Protein AF-A0A8T5H415-F1 (afdb_monomer_lite)

pLDDT: mean 77.69, std 16.33, range [45.34, 98.44]

Secondary structure (DSSP, 8-state):
----PPP--------PPPP--------PPP----------PPPP-------S-HHHHHHHHHHHHHHHHHHHHHHHHHHHHHHHHHHHHHHHHHHHHHHHHIIIIIIHHHS---SPPP--HHHHHHHHHHHHHTT------------PPP---PPP--SHHHHHHHHHHHHHHHHHHT-

Foldseek 3Di:
DDDDDDDDDDDDDDDDDDDDDDDPDPDDDDDDDPDDDDDDDDDDPPPPDDDPCPPVVVVVVVVVVVVVVVVVVVVVVVVVVVVVVVVVVVVVVVVVVVVVCCCVPPVVVPDDPDPDDDCDPVNVVVVVVVVVVVPPPDDDDDDDDDDDDDDDDDDDPPDPVVVVVVVVVVVVVVVVVVD

Radius of gyration: 38.89 Å; chains: 1; bounding box: 103×66×81 Å

Sequence (179 aa):
MTARKKTTHRKRTTKKSPARKKTTRKRAQPKRSPAKKVPVKAKEPGYMVQLSEPKALRKDVLETLRESIIFMQGYENFRKIQEEKVLLFATLKTQVKELDLLITRQLKKYFPQGKLRAVTRSEQFKQEKQQQEEHVEIAPPTRVPVTPIMPVVEPEPVNELNELESQLQDIESQLQNIR

Structure (mmCIF, N/CA/C/O backbone):
data_AF-A0A8T5H415-F1
#
_entry.id   AF-A0A8T5H415-F1
#
loop_
_atom_site.group_PDB
_atom_site.id
_atom_site.type_symbol
_atom_site.label_atom_id
_atom_site.label_alt_id
_atom_site.label_comp_id
_atom_site.label_asym_id
_atom_site.label_entity_id
_atom_site.label_seq_id
_atom_site.pdbx_PDB_ins_code
_atom_site.Cartn_x
_atom_site.Cartn_y
_atom_site.Cartn_z
_atom_site.occupancy
_atom_site.B_iso_or_equiv
_atom_site.auth_seq_id
_atom_site.auth_comp_id
_atom_site.auth_asym_id
_atom_site.auth_atom_id
_atom_site.pdbx_PDB_model_num
ATOM 1 N N . MET A 1 1 ? 17.070 30.300 31.533 1.00 45.34 1 MET A N 1
ATOM 2 C CA . MET A 1 1 ? 18.344 29.744 31.024 1.00 45.34 1 MET A CA 1
ATOM 3 C C . MET A 1 1 ? 18.152 29.282 29.586 1.00 45.34 1 MET A C 1
ATOM 5 O O . MET 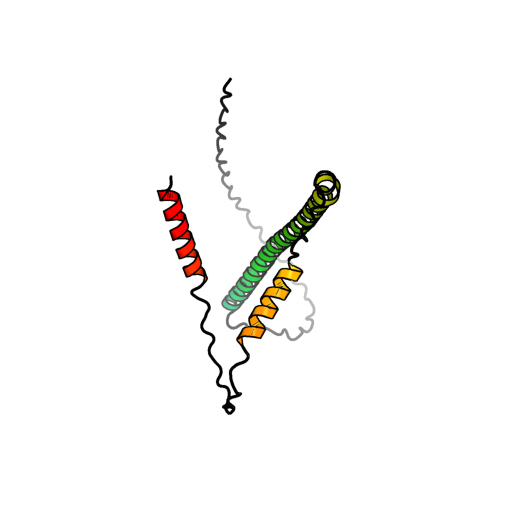A 1 1 ? 17.557 28.241 29.356 1.00 45.34 1 MET A O 1
ATOM 9 N N . THR A 1 2 ? 18.563 30.093 28.613 1.00 48.59 2 THR A N 1
ATOM 10 C CA . THR A 1 2 ? 18.327 29.859 27.178 1.00 48.59 2 THR A CA 1
ATOM 11 C C . THR A 1 2 ? 19.571 29.269 26.514 1.00 48.59 2 THR A C 1
ATOM 13 O O . THR A 1 2 ? 20.604 29.933 26.414 1.00 48.59 2 THR A O 1
ATOM 16 N N . ALA A 1 3 ? 19.481 28.020 26.057 1.00 53.47 3 ALA A N 1
ATOM 17 C CA . ALA A 1 3 ? 20.572 27.318 25.388 1.00 53.47 3 ALA A CA 1
ATOM 18 C C . ALA A 1 3 ? 20.649 27.693 23.894 1.00 53.47 3 ALA A C 1
ATOM 20 O O . ALA A 1 3 ? 19.783 27.339 23.095 1.00 53.47 3 ALA A O 1
ATOM 21 N N . ARG A 1 4 ? 21.721 28.399 23.510 1.00 53.25 4 ARG A N 1
ATOM 22 C CA . ARG A 1 4 ? 22.105 28.685 22.116 1.00 53.25 4 ARG A CA 1
ATOM 23 C C . ARG A 1 4 ? 22.596 27.402 21.427 1.00 53.25 4 ARG A C 1
ATOM 25 O O . ARG A 1 4 ? 23.665 26.893 21.764 1.00 53.25 4 ARG A O 1
ATOM 32 N N . LYS A 1 5 ? 21.862 26.907 20.424 1.00 62.94 5 LYS A N 1
ATOM 33 C CA . LYS A 1 5 ? 22.326 25.843 19.514 1.00 62.94 5 LYS A CA 1
ATOM 34 C C . LYS A 1 5 ? 23.307 26.425 18.489 1.00 62.94 5 LYS A C 1
ATOM 36 O O . LYS A 1 5 ? 22.955 27.312 17.720 1.00 62.94 5 LYS A O 1
ATOM 41 N N . LYS A 1 6 ? 24.547 25.925 18.496 1.00 58.72 6 LYS A N 1
ATOM 42 C CA . LYS A 1 6 ? 25.605 26.257 17.530 1.00 58.72 6 LYS A CA 1
ATOM 43 C C . LYS A 1 6 ? 25.381 25.485 16.225 1.00 58.72 6 LYS A C 1
ATOM 45 O O . LYS A 1 6 ? 25.356 24.258 16.230 1.00 58.72 6 LYS A O 1
ATOM 50 N N . THR A 1 7 ? 25.256 26.204 15.117 1.00 56.22 7 THR A N 1
ATOM 51 C CA . THR A 1 7 ? 25.235 25.677 13.747 1.00 56.22 7 THR A CA 1
ATOM 52 C C . THR A 1 7 ? 26.658 25.390 13.267 1.00 56.22 7 THR A C 1
ATOM 54 O O . THR A 1 7 ? 27.497 26.288 13.214 1.00 56.22 7 THR A O 1
ATOM 57 N N . THR A 1 8 ? 26.949 24.141 12.905 1.00 64.75 8 THR A N 1
ATOM 58 C CA . THR A 1 8 ? 28.231 23.731 12.320 1.00 64.75 8 THR A CA 1
ATOM 59 C C . THR A 1 8 ? 28.145 23.746 10.791 1.00 64.75 8 THR A C 1
ATOM 61 O O . THR A 1 8 ? 27.456 22.941 10.168 1.00 64.75 8 THR A O 1
ATOM 64 N N . HIS A 1 9 ? 28.866 24.676 10.160 1.00 52.66 9 HIS A N 1
ATOM 65 C CA . HIS A 1 9 ? 29.035 24.722 8.708 1.00 52.66 9 HIS A CA 1
ATOM 66 C C . HIS A 1 9 ? 29.963 23.594 8.234 1.00 52.66 9 HIS A C 1
ATOM 68 O O . HIS A 1 9 ? 31.175 23.616 8.454 1.00 52.66 9 HIS A O 1
ATOM 74 N N . ARG A 1 10 ? 29.394 22.607 7.538 1.00 60.41 10 ARG A N 1
ATOM 75 C CA . ARG A 1 10 ? 30.125 21.510 6.893 1.00 60.41 10 ARG A CA 1
ATOM 76 C C . ARG A 1 10 ? 30.700 21.992 5.553 1.00 60.41 10 ARG A C 1
ATOM 78 O O . ARG A 1 10 ? 29.979 22.114 4.567 1.00 60.41 10 ARG A O 1
ATOM 85 N N . LYS A 1 11 ? 32.006 22.278 5.518 1.00 58.75 11 LYS A N 1
ATOM 86 C CA . LYS A 1 11 ? 32.751 22.632 4.295 1.00 58.75 11 LYS A CA 1
ATOM 87 C C . LYS A 1 11 ? 32.728 21.466 3.292 1.00 58.75 11 LYS A C 1
ATOM 89 O O . LYS A 1 11 ? 33.229 20.381 3.578 1.00 58.75 11 LYS A O 1
ATOM 94 N N . ARG A 1 12 ? 32.159 21.706 2.105 1.00 55.88 12 ARG A N 1
ATOM 95 C CA . ARG A 1 12 ? 32.235 20.831 0.922 1.00 55.88 12 ARG A CA 1
ATOM 96 C C . ARG A 1 12 ? 33.642 20.922 0.327 1.00 55.88 12 ARG A C 1
ATOM 98 O O . ARG A 1 12 ? 34.027 21.966 -0.187 1.00 55.88 12 ARG A O 1
ATOM 105 N N . THR A 1 13 ? 34.401 19.834 0.385 1.00 60.56 13 THR A N 1
ATOM 106 C CA . THR A 1 13 ? 35.676 19.701 -0.326 1.00 60.56 13 THR A CA 1
ATOM 107 C C . THR A 1 13 ? 35.416 19.155 -1.731 1.00 60.56 13 THR A C 1
ATOM 109 O O . THR A 1 13 ? 34.920 18.044 -1.913 1.00 60.56 13 THR A O 1
ATOM 112 N N . THR A 1 14 ? 35.727 19.954 -2.749 1.00 58.56 14 THR A N 1
ATOM 113 C CA . THR A 1 14 ? 35.703 19.546 -4.156 1.00 58.56 14 THR A CA 1
ATOM 114 C C . THR A 1 14 ? 36.971 18.745 -4.458 1.00 58.56 14 THR A C 1
ATOM 116 O O . THR A 1 14 ? 38.072 19.283 -4.572 1.00 58.56 14 THR A O 1
ATOM 119 N N . LYS A 1 15 ? 36.841 17.417 -4.548 1.00 61.69 15 LYS A N 1
ATOM 120 C CA . LYS A 1 15 ? 37.946 16.538 -4.950 1.00 61.69 15 LYS A CA 1
ATOM 121 C C . LYS A 1 15 ? 38.242 16.746 -6.440 1.00 61.69 15 LYS A C 1
ATOM 123 O O . LYS A 1 15 ? 37.501 16.268 -7.293 1.00 61.69 15 LYS A O 1
ATOM 128 N N . LYS A 1 16 ? 39.337 17.454 -6.743 1.00 63.56 16 LYS A N 1
ATOM 129 C CA . LYS A 1 16 ? 39.975 17.494 -8.069 1.00 63.56 16 LYS A CA 1
ATOM 130 C C . LYS A 1 16 ? 40.314 16.064 -8.507 1.00 63.56 16 LYS A C 1
ATOM 132 O O . LYS A 1 16 ? 41.121 15.392 -7.869 1.00 63.56 16 LYS A O 1
ATOM 137 N N . SER A 1 17 ? 39.701 15.605 -9.591 1.00 60.12 17 SER A N 1
ATOM 138 C CA . SER A 1 17 ? 40.028 14.340 -10.251 1.00 60.12 17 SER A CA 1
ATOM 139 C C . SER A 1 17 ? 41.419 14.412 -10.902 1.00 60.12 17 SER A C 1
ATOM 141 O O . SER A 1 17 ? 41.690 15.383 -11.614 1.00 60.12 17 SER A O 1
ATOM 143 N N . PRO A 1 18 ? 42.304 13.417 -10.707 1.00 64.00 18 PRO A N 1
ATOM 144 C CA . PRO A 1 18 ? 43.628 13.423 -11.318 1.00 64.00 18 PRO A CA 1
ATOM 145 C C . PRO A 1 18 ? 43.551 13.163 -12.830 1.00 64.00 18 PRO A C 1
ATOM 147 O O . PRO A 1 18 ? 42.786 12.323 -13.307 1.00 64.00 18 PRO A O 1
ATOM 150 N N . ALA A 1 19 ? 44.375 13.894 -13.582 1.00 65.12 19 ALA A N 1
ATOM 151 C CA . ALA A 1 19 ? 44.495 13.791 -15.030 1.00 65.12 19 ALA A CA 1
ATOM 152 C C . ALA A 1 19 ? 44.950 12.382 -15.459 1.00 65.12 19 ALA A C 1
ATOM 154 O O . ALA A 1 19 ? 45.997 11.885 -15.038 1.00 65.12 19 ALA A O 1
ATOM 155 N N . ARG A 1 20 ? 44.162 11.736 -16.328 1.00 68.00 20 ARG A N 1
ATOM 156 C CA . ARG A 1 20 ? 44.487 10.440 -16.941 1.00 68.00 20 ARG A CA 1
ATOM 157 C C . ARG A 1 20 ? 45.733 10.571 -17.826 1.00 68.00 20 ARG A C 1
ATOM 159 O O . ARG A 1 20 ? 45.679 11.185 -18.890 1.00 68.00 20 ARG A O 1
ATOM 166 N N . LYS A 1 21 ? 46.842 9.942 -17.421 1.00 69.00 21 LYS A N 1
ATOM 167 C CA . LYS A 1 21 ? 48.019 9.724 -18.277 1.00 69.00 21 LYS A CA 1
ATOM 168 C C . LYS A 1 21 ? 47.631 8.808 -19.446 1.00 69.00 21 LYS A C 1
ATOM 170 O O . LYS A 1 21 ? 47.203 7.676 -19.232 1.00 69.00 21 LYS A O 1
ATOM 175 N N . LYS A 1 22 ? 47.774 9.299 -20.681 1.00 64.12 22 LYS A N 1
ATOM 176 C CA . LYS A 1 22 ? 47.612 8.509 -21.910 1.00 64.12 22 LYS A CA 1
ATOM 177 C C . LYS A 1 22 ? 48.819 7.579 -22.053 1.00 64.12 22 LYS A C 1
ATOM 179 O O . LYS A 1 22 ? 49.915 8.040 -22.351 1.00 64.12 22 LYS A O 1
ATOM 184 N N . THR A 1 23 ? 48.630 6.284 -21.822 1.00 66.88 23 THR A N 1
ATOM 185 C CA . THR A 1 23 ? 49.645 5.260 -22.088 1.00 66.88 23 THR A CA 1
ATOM 186 C C . THR A 1 23 ? 49.439 4.704 -23.496 1.00 66.88 23 THR A C 1
ATOM 188 O O . THR A 1 23 ? 48.565 3.881 -23.760 1.00 66.88 23 THR A O 1
ATOM 191 N N . THR A 1 24 ? 50.242 5.175 -24.447 1.00 66.88 24 THR A N 1
ATOM 192 C CA . THR A 1 24 ? 50.320 4.623 -25.804 1.00 66.88 24 THR A CA 1
ATOM 193 C C . THR A 1 24 ? 51.096 3.307 -25.755 1.00 66.88 24 THR A C 1
ATOM 195 O O . THR A 1 24 ? 52.318 3.263 -25.877 1.00 66.88 24 THR A O 1
ATOM 198 N N . ARG A 1 25 ? 50.383 2.200 -25.529 1.00 68.38 25 ARG A N 1
ATOM 199 C CA . ARG A 1 25 ? 50.955 0.850 -25.580 1.00 68.38 25 ARG A CA 1
ATOM 200 C C . ARG A 1 25 ? 51.186 0.474 -27.048 1.00 68.38 25 ARG A C 1
ATOM 202 O O . ARG A 1 25 ? 50.228 0.251 -27.786 1.00 68.38 25 ARG A O 1
ATOM 209 N N . LYS A 1 26 ? 52.453 0.423 -27.481 1.00 64.69 26 LYS A N 1
ATOM 210 C CA . LYS A 1 26 ? 52.841 -0.086 -28.807 1.00 64.69 26 LYS A CA 1
ATOM 211 C C . LYS A 1 26 ? 52.308 -1.513 -28.973 1.00 64.69 26 LYS A C 1
ATOM 213 O O . LYS A 1 26 ? 52.640 -2.410 -28.200 1.00 64.69 26 LYS A O 1
ATOM 218 N N . ARG A 1 27 ? 51.440 -1.697 -29.967 1.00 61.06 27 ARG A N 1
ATOM 219 C CA . ARG A 1 27 ? 50.805 -2.969 -30.311 1.00 61.06 27 ARG A CA 1
ATOM 220 C C . ARG A 1 27 ? 51.836 -3.832 -31.042 1.00 61.06 27 ARG A C 1
ATOM 222 O O . ARG A 1 27 ? 52.212 -3.517 -32.166 1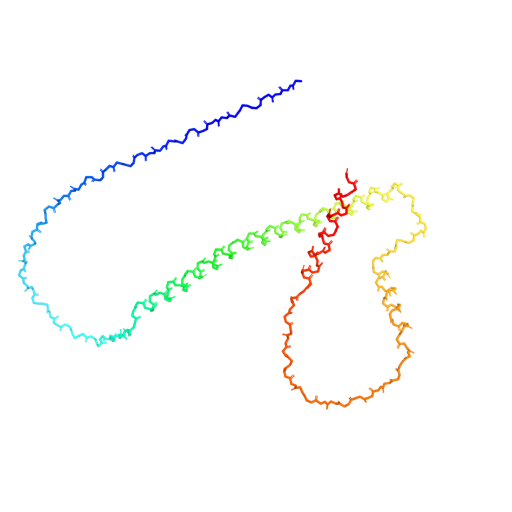.00 61.06 27 ARG A O 1
ATOM 229 N N . ALA A 1 28 ? 52.325 -4.881 -30.384 1.00 68.69 28 ALA A N 1
ATOM 230 C CA . ALA A 1 28 ? 53.165 -5.886 -31.025 1.00 68.69 28 ALA A CA 1
ATOM 231 C C . ALA A 1 28 ? 52.356 -6.603 -32.118 1.00 68.69 28 ALA A C 1
ATOM 233 O O . ALA A 1 28 ? 51.220 -7.021 -31.882 1.00 68.69 28 ALA A O 1
ATOM 234 N N . GLN A 1 29 ? 52.932 -6.704 -33.315 1.00 70.31 29 GLN A N 1
ATOM 235 C CA . GLN A 1 29 ? 52.351 -7.433 -34.440 1.00 70.31 29 GLN A CA 1
ATOM 236 C C . GLN A 1 29 ? 52.358 -8.939 -34.119 1.00 70.31 29 GLN A C 1
ATOM 238 O O . GLN A 1 29 ? 53.418 -9.475 -33.780 1.00 70.31 29 GLN A O 1
ATOM 243 N N . PRO A 1 30 ? 51.213 -9.640 -34.191 1.00 65.12 30 PRO A N 1
ATOM 244 C CA . PRO A 1 30 ? 51.171 -11.070 -33.925 1.00 65.12 30 PRO A CA 1
ATOM 245 C C . PRO A 1 30 ? 51.898 -11.836 -35.038 1.00 65.12 30 PRO A C 1
ATOM 247 O O . PRO A 1 30 ? 51.591 -11.686 -36.222 1.00 65.12 30 PRO A O 1
ATOM 250 N N . LYS A 1 31 ? 52.860 -12.682 -34.649 1.00 67.81 31 LYS A N 1
ATOM 251 C CA . LYS A 1 31 ? 53.506 -13.651 -35.543 1.00 67.81 31 LYS A CA 1
ATOM 252 C C . LYS A 1 31 ? 52.439 -14.628 -36.049 1.00 67.81 31 LYS A C 1
ATOM 254 O O . LYS A 1 31 ? 51.834 -15.346 -35.256 1.00 67.81 31 LYS A O 1
ATOM 259 N N . ARG A 1 32 ? 52.187 -14.623 -37.361 1.00 63.06 32 ARG A N 1
ATOM 260 C CA . ARG A 1 32 ? 51.261 -15.545 -38.032 1.00 63.06 32 ARG A CA 1
ATOM 261 C C . ARG A 1 32 ? 51.822 -16.966 -37.952 1.00 63.06 32 ARG A C 1
ATOM 263 O O . ARG A 1 32 ? 52.871 -17.242 -38.524 1.00 63.06 32 ARG A O 1
ATOM 270 N N . SER A 1 33 ? 51.138 -17.851 -37.235 1.00 72.69 33 SER A N 1
ATOM 271 C CA . SER A 1 33 ? 51.397 -19.289 -37.279 1.00 72.69 33 SER A CA 1
ATOM 272 C C . SER A 1 33 ? 50.868 -19.891 -38.594 1.00 72.69 33 SER A C 1
ATOM 274 O O . SER A 1 33 ? 49.898 -19.373 -39.157 1.00 72.69 33 SER A O 1
ATOM 276 N N . PRO A 1 34 ? 51.495 -20.965 -39.114 1.00 65.75 34 PRO A N 1
ATOM 277 C CA . PRO A 1 34 ? 51.059 -21.621 -40.343 1.00 65.75 34 PRO A CA 1
ATOM 278 C C . PRO A 1 34 ? 49.667 -22.237 -40.163 1.00 65.75 34 PRO A C 1
ATOM 280 O O . PRO A 1 34 ? 49.377 -22.891 -39.158 1.00 65.75 34 PRO A O 1
ATOM 283 N N . ALA A 1 35 ? 48.798 -21.999 -41.146 1.00 64.25 35 ALA A N 1
ATOM 284 C CA . ALA A 1 35 ? 47.400 -22.404 -41.126 1.00 64.25 35 ALA A CA 1
ATOM 285 C C . ALA A 1 35 ? 47.266 -23.934 -41.047 1.00 64.25 35 ALA A C 1
ATOM 287 O O . ALA A 1 35 ? 47.538 -24.658 -42.005 1.00 64.25 35 ALA A O 1
ATOM 288 N N . LYS A 1 36 ? 46.818 -24.428 -39.890 1.00 70.75 36 LYS A N 1
ATOM 289 C CA . LYS A 1 36 ? 46.409 -25.822 -39.703 1.00 70.75 36 LYS A CA 1
ATOM 290 C C . LYS A 1 36 ? 45.123 -26.038 -40.512 1.00 70.75 36 LYS A C 1
ATOM 292 O O . LYS A 1 36 ? 44.127 -25.365 -40.257 1.00 70.75 36 LYS A O 1
ATOM 297 N N . LYS A 1 37 ? 45.146 -26.938 -41.501 1.00 67.69 37 LYS A N 1
ATOM 298 C CA . LYS A 1 37 ? 43.962 -27.321 -42.288 1.00 67.69 37 LYS A CA 1
ATOM 299 C C . LYS A 1 37 ? 42.961 -28.022 -41.362 1.00 67.69 37 LYS A C 1
ATOM 301 O O . LYS A 1 37 ? 43.155 -29.178 -41.001 1.00 67.69 37 LYS A O 1
ATOM 306 N N . VAL A 1 38 ? 41.933 -27.295 -40.932 1.00 73.12 38 VAL A N 1
ATOM 307 C CA . VAL A 1 38 ? 40.821 -27.841 -40.145 1.00 73.12 38 VAL A CA 1
ATOM 308 C C . VAL A 1 38 ? 39.833 -28.511 -41.112 1.00 73.12 38 VAL A C 1
ATOM 310 O O . VAL A 1 38 ? 39.489 -27.893 -42.121 1.00 73.12 38 VAL A O 1
ATOM 313 N N . PRO A 1 39 ? 39.374 -29.748 -40.844 1.00 70.19 39 PRO A N 1
ATOM 314 C CA . PRO A 1 39 ? 38.363 -30.408 -41.663 1.00 70.19 39 PRO A CA 1
ATOM 315 C C . PRO A 1 39 ? 37.044 -29.627 -41.619 1.00 70.19 39 PRO A C 1
ATOM 317 O O . PRO A 1 39 ? 36.554 -29.252 -40.550 1.00 70.19 39 PRO A O 1
ATOM 320 N N . VAL A 1 40 ? 36.483 -29.369 -42.800 1.00 70.44 40 VAL A N 1
ATOM 321 C CA . VAL A 1 40 ? 35.232 -28.629 -42.990 1.00 70.44 40 VAL A CA 1
ATOM 322 C C . VAL A 1 40 ? 34.077 -29.495 -42.488 1.00 70.44 40 VAL A C 1
ATOM 324 O O . VAL A 1 40 ? 33.615 -30.392 -43.184 1.00 70.44 40 VAL A O 1
ATOM 327 N N . LYS A 1 41 ? 33.619 -29.248 -41.256 1.00 74.94 41 LYS A N 1
ATOM 328 C CA . LYS A 1 41 ? 32.340 -29.784 -40.778 1.00 74.94 41 LYS A CA 1
ATOM 329 C C . LYS A 1 41 ? 31.213 -29.113 -41.566 1.00 74.94 41 LYS A C 1
ATOM 331 O O . LYS A 1 41 ? 31.228 -27.888 -41.717 1.00 74.94 41 LYS A O 1
ATOM 336 N N . ALA A 1 42 ? 30.273 -29.910 -42.074 1.00 70.62 42 ALA A N 1
ATOM 337 C CA . ALA A 1 42 ? 29.076 -29.419 -42.746 1.00 70.62 42 ALA A CA 1
ATOM 338 C C . ALA A 1 42 ? 28.349 -28.442 -41.810 1.00 70.62 42 ALA A C 1
ATOM 340 O O . ALA A 1 42 ? 28.004 -28.796 -40.684 1.00 70.62 42 ALA A O 1
ATOM 341 N N . LYS A 1 43 ? 28.217 -27.184 -42.238 1.00 71.06 43 LYS A N 1
ATOM 342 C CA . LYS A 1 43 ? 27.525 -26.154 -41.466 1.00 71.06 43 LYS A CA 1
ATOM 343 C C . LYS A 1 43 ? 26.030 -26.403 -41.600 1.00 71.06 43 LYS A C 1
ATOM 345 O O . LYS A 1 43 ? 25.529 -26.471 -42.720 1.00 71.06 43 LYS A O 1
ATOM 350 N N . GLU A 1 44 ? 25.345 -26.525 -40.471 1.00 77.56 44 GLU A N 1
ATOM 351 C CA . GLU A 1 44 ? 23.886 -26.477 -40.427 1.00 77.56 44 GLU A CA 1
ATOM 352 C C . GLU A 1 44 ? 23.395 -25.194 -41.118 1.00 77.56 44 GLU A C 1
ATOM 354 O O . GLU A 1 44 ? 24.094 -24.171 -41.064 1.00 77.56 44 GLU A O 1
ATOM 359 N N . PRO A 1 45 ? 22.233 -25.226 -41.796 1.00 71.62 45 PRO A N 1
ATOM 360 C CA . PRO A 1 45 ? 21.666 -24.036 -42.410 1.00 71.62 45 PRO A CA 1
ATOM 361 C C . PRO A 1 45 ? 21.407 -22.999 -41.315 1.00 71.62 45 PRO A C 1
ATOM 363 O O . PRO A 1 45 ? 20.472 -23.105 -40.527 1.00 71.62 45 PRO A O 1
ATOM 366 N N . GLY A 1 46 ? 22.287 -22.002 -41.236 1.00 70.69 46 GLY A N 1
ATOM 367 C CA . GLY A 1 46 ? 22.125 -20.887 -40.323 1.00 70.69 46 GLY A CA 1
ATOM 368 C C . GLY A 1 46 ? 20.936 -20.061 -40.783 1.00 70.69 46 GLY A C 1
ATOM 369 O O . GLY A 1 46 ? 21.026 -19.369 -41.795 1.00 70.69 46 GLY A O 1
ATOM 370 N N . TYR A 1 47 ? 19.830 -20.129 -40.048 1.00 78.56 47 TYR A N 1
ATOM 371 C CA . TYR A 1 47 ? 18.698 -19.236 -40.252 1.00 78.56 47 TYR A CA 1
ATOM 372 C C . TYR A 1 47 ? 19.148 -17.806 -39.924 1.00 78.56 47 TYR A C 1
ATOM 374 O O . TYR A 1 47 ? 19.210 -17.400 -38.764 1.00 78.56 47 TYR A O 1
ATOM 382 N N . MET A 1 48 ? 19.534 -17.043 -40.949 1.00 75.69 48 MET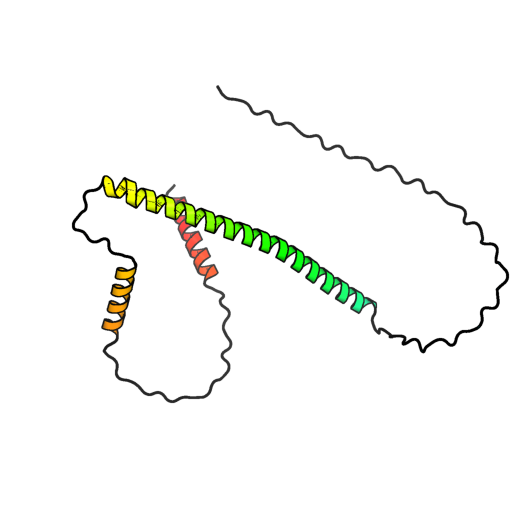 A N 1
ATOM 383 C CA . MET A 1 48 ? 19.824 -15.621 -40.802 1.00 75.69 48 MET A CA 1
ATOM 384 C C . MET A 1 48 ? 18.499 -14.869 -40.769 1.00 75.69 48 MET A C 1
ATOM 386 O O . MET A 1 48 ? 17.876 -14.640 -41.803 1.00 75.69 48 MET A O 1
ATOM 390 N N . VAL A 1 49 ? 18.072 -14.481 -39.570 1.00 82.19 49 VAL A N 1
ATOM 391 C CA . VAL A 1 49 ? 16.937 -13.572 -39.403 1.00 82.19 49 VAL A CA 1
ATOM 392 C C . VAL A 1 49 ? 17.381 -12.187 -39.866 1.00 82.19 49 VAL A C 1
ATOM 394 O O . VAL A 1 49 ? 18.177 -11.518 -39.204 1.00 82.19 49 VAL A O 1
ATOM 397 N N . GLN A 1 50 ? 16.904 -11.770 -41.036 1.00 86.38 50 GLN A N 1
ATOM 398 C CA . GLN A 1 50 ? 17.104 -10.410 -41.518 1.00 86.38 50 GLN A CA 1
ATOM 399 C C . GLN A 1 50 ? 16.100 -9.496 -40.821 1.00 86.38 50 GLN A C 1
ATOM 401 O O . GLN A 1 50 ? 14.896 -9.590 -41.039 1.00 86.38 50 GLN A O 1
ATOM 406 N N . LEU A 1 51 ? 16.606 -8.622 -39.958 1.00 88.94 51 LEU A N 1
ATOM 407 C CA . LEU A 1 51 ? 15.809 -7.564 -39.351 1.00 88.94 51 LEU A CA 1
ATOM 408 C C . LEU A 1 51 ? 15.813 -6.360 -40.291 1.00 88.94 51 LEU A C 1
ATOM 410 O O . LEU A 1 51 ? 16.885 -5.849 -40.616 1.00 88.94 51 LEU A O 1
ATOM 414 N N . SER A 1 52 ? 14.628 -5.906 -40.699 1.00 90.50 52 SER A N 1
ATOM 415 C CA . SER A 1 52 ? 14.457 -4.707 -41.528 1.00 90.50 52 SER A CA 1
ATOM 416 C C . SER A 1 52 ? 15.000 -3.462 -40.823 1.00 90.50 52 SER A C 1
ATOM 418 O O . SER A 1 52 ? 15.744 -2.682 -41.414 1.00 90.50 52 SER A O 1
ATOM 420 N N . GLU A 1 53 ? 14.698 -3.315 -39.529 1.00 93.44 53 GLU A N 1
ATOM 421 C CA . GLU A 1 53 ? 15.052 -2.133 -38.740 1.00 93.44 53 GLU A CA 1
ATOM 422 C C . GLU A 1 53 ? 15.611 -2.499 -37.354 1.00 93.44 53 GLU A C 1
ATOM 424 O O . GLU A 1 53 ? 14.944 -2.370 -36.325 1.00 93.44 53 GLU A O 1
ATOM 429 N N . PRO A 1 54 ? 16.887 -2.908 -37.266 1.00 93.44 54 PRO A N 1
ATOM 430 C CA . PRO A 1 54 ? 17.484 -3.335 -35.998 1.00 93.44 54 PRO A CA 1
ATOM 431 C C . PRO A 1 54 ? 17.603 -2.201 -34.965 1.00 93.44 54 PRO A C 1
ATOM 433 O O . PRO A 1 54 ? 17.773 -2.458 -33.773 1.00 93.44 54 PRO A O 1
ATOM 436 N N . LYS A 1 55 ? 17.555 -0.936 -35.404 1.00 96.31 55 LYS A N 1
ATOM 437 C CA . LYS A 1 55 ? 17.611 0.234 -34.515 1.00 96.31 55 LYS A CA 1
ATOM 438 C C . LYS A 1 55 ? 16.269 0.501 -33.831 1.00 96.31 55 LYS A C 1
ATOM 440 O O . LYS A 1 55 ? 16.285 0.789 -32.638 1.00 96.31 55 LYS A O 1
ATOM 445 N N . ALA A 1 56 ? 15.159 0.386 -34.564 1.00 95.44 56 ALA A N 1
ATOM 446 C CA . ALA A 1 56 ? 13.812 0.554 -34.024 1.00 95.44 56 ALA A CA 1
ATOM 447 C C . ALA A 1 56 ? 13.516 -0.545 -33.000 1.00 95.44 56 ALA A C 1
ATOM 449 O O . ALA A 1 56 ? 13.297 -0.240 -31.834 1.00 95.44 56 ALA A O 1
ATOM 450 N N . LEU A 1 57 ? 13.738 -1.811 -33.376 1.00 95.81 57 LEU A N 1
ATOM 451 C CA . LEU A 1 57 ? 13.568 -2.948 -32.467 1.00 95.81 57 LEU A CA 1
ATOM 452 C C . LEU A 1 57 ? 14.385 -2.796 -31.176 1.00 95.81 57 LEU A C 1
ATOM 454 O O . LEU A 1 57 ? 13.917 -3.110 -30.087 1.00 95.81 57 LEU A O 1
ATOM 458 N N . ARG A 1 58 ? 15.622 -2.292 -31.273 1.00 96.25 58 ARG A N 1
ATOM 459 C CA . ARG A 1 58 ? 16.439 -2.029 -30.084 1.00 96.25 58 ARG A CA 1
ATOM 460 C C . ARG A 1 58 ? 15.809 -0.967 -29.185 1.00 96.25 58 ARG A C 1
ATOM 462 O O . ARG A 1 58 ? 15.888 -1.112 -27.970 1.00 96.25 58 ARG A O 1
ATOM 469 N N . LYS A 1 59 ? 15.262 0.106 -29.760 1.00 97.62 59 LYS A N 1
ATOM 470 C CA . LYS A 1 59 ? 14.595 1.160 -28.994 1.00 97.62 59 LYS A CA 1
ATOM 471 C C . LYS A 1 59 ? 13.388 0.580 -28.261 1.00 97.62 59 LYS A C 1
ATOM 473 O O . LYS A 1 59 ? 13.327 0.740 -27.049 1.00 97.62 59 LYS A O 1
ATOM 478 N N . ASP A 1 60 ? 12.539 -0.162 -28.964 1.00 97.44 60 ASP A N 1
ATOM 479 C CA . ASP A 1 60 ? 11.320 -0.751 -28.402 1.00 97.44 60 ASP A CA 1
ATOM 480 C C . ASP A 1 60 ? 11.654 -1.715 -27.260 1.00 97.44 60 ASP A C 1
ATOM 482 O O . ASP A 1 60 ? 11.126 -1.590 -26.161 1.00 97.44 60 ASP A O 1
ATOM 486 N N . VAL A 1 61 ? 12.636 -2.603 -27.459 1.00 97.44 61 VAL A N 1
ATOM 487 C CA . VAL A 1 61 ? 13.099 -3.528 -26.410 1.00 97.44 61 VAL A CA 1
ATOM 488 C C . VAL A 1 61 ? 13.607 -2.778 -25.175 1.00 97.44 61 VAL A C 1
ATOM 490 O O . VAL A 1 61 ? 13.337 -3.186 -24.046 1.00 97.44 61 VAL A O 1
ATOM 493 N N . LEU A 1 62 ? 14.355 -1.687 -25.360 1.00 98.00 62 LEU A N 1
ATOM 494 C CA . LEU A 1 62 ? 14.861 -0.888 -24.242 1.00 98.00 62 LEU A CA 1
ATOM 495 C C . LEU A 1 62 ? 13.756 -0.081 -23.551 1.00 98.00 62 LEU A C 1
ATOM 497 O O . LEU A 1 62 ? 13.837 0.134 -22.343 1.00 98.00 62 LEU A O 1
ATOM 501 N N . GLU A 1 63 ? 12.744 0.356 -24.291 1.00 97.69 63 GLU A N 1
ATOM 502 C CA . GLU A 1 63 ? 11.580 1.067 -23.768 1.00 97.69 63 GLU A CA 1
ATOM 503 C C . GLU A 1 63 ? 10.701 0.133 -22.932 1.00 97.69 63 GLU A C 1
ATOM 505 O O . GLU A 1 63 ? 10.464 0.420 -21.760 1.00 97.69 63 GLU A O 1
ATOM 510 N N . THR A 1 64 ? 10.375 -1.059 -23.442 1.00 98.31 64 THR A N 1
ATOM 511 C CA . THR A 1 64 ? 9.666 -2.094 -22.672 1.00 98.31 64 THR A CA 1
ATOM 512 C C . THR A 1 64 ? 10.450 -2.511 -21.426 1.00 98.31 64 THR A C 1
ATOM 514 O O . THR A 1 64 ? 9.883 -2.683 -20.346 1.00 98.31 64 THR A O 1
ATOM 517 N N . LEU A 1 65 ? 11.779 -2.638 -21.530 1.00 98.19 65 LEU A N 1
ATOM 518 C CA . LEU A 1 65 ? 12.619 -2.942 -20.371 1.00 98.19 65 LEU A CA 1
ATOM 519 C C . LEU A 1 65 ? 12.584 -1.811 -19.335 1.00 98.19 65 LEU A C 1
ATOM 521 O O . LEU A 1 65 ? 12.529 -2.072 -18.134 1.00 98.19 65 LEU A O 1
ATOM 525 N N . ARG A 1 66 ? 12.597 -0.553 -19.786 1.00 98.00 66 ARG A N 1
ATOM 526 C CA . ARG A 1 66 ? 12.484 0.616 -18.910 1.00 98.00 66 ARG A CA 1
ATOM 527 C C . ARG A 1 66 ? 11.145 0.623 -18.176 1.00 98.00 66 ARG A C 1
ATOM 529 O O . ARG A 1 66 ? 11.141 0.835 -16.967 1.00 98.00 66 ARG A O 1
ATOM 536 N N . GLU A 1 67 ? 10.042 0.375 -18.873 1.00 97.56 67 GLU A N 1
ATOM 537 C CA . GLU A 1 67 ? 8.705 0.289 -18.276 1.00 97.56 67 GLU A CA 1
ATOM 538 C C . GLU A 1 67 ? 8.618 -0.834 -17.240 1.00 97.56 67 GLU A C 1
ATOM 540 O O . GLU A 1 67 ? 8.150 -0.607 -16.126 1.00 97.56 67 GLU A O 1
ATOM 545 N N . SER A 1 68 ? 9.161 -2.014 -17.554 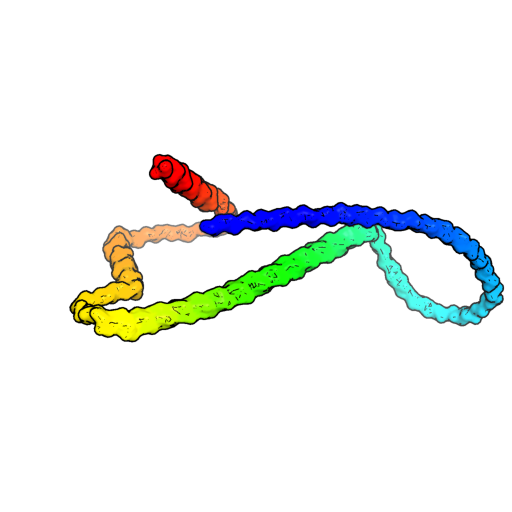1.00 97.94 68 SER A N 1
ATOM 546 C CA . SER A 1 68 ? 9.228 -3.136 -16.613 1.00 97.94 68 SER A CA 1
ATOM 547 C C . SER A 1 68 ? 10.027 -2.785 -15.351 1.00 97.94 68 SER A C 1
ATOM 549 O O . SER A 1 68 ? 9.586 -3.082 -14.240 1.00 97.94 68 SER A O 1
ATOM 551 N N . ILE A 1 69 ? 11.161 -2.086 -15.486 1.00 97.62 69 ILE A N 1
ATOM 552 C CA . ILE A 1 69 ? 11.951 -1.618 -14.337 1.00 97.62 69 ILE A CA 1
ATOM 553 C C . ILE A 1 69 ? 11.152 -0.620 -13.491 1.00 97.62 69 ILE A C 1
ATOM 555 O O . ILE A 1 69 ? 11.130 -0.747 -12.267 1.00 97.62 69 ILE A O 1
ATOM 559 N N . ILE A 1 70 ? 10.488 0.353 -14.121 1.00 97.88 70 ILE A N 1
ATOM 560 C CA . ILE A 1 70 ? 9.663 1.345 -13.415 1.00 97.88 70 ILE A CA 1
ATOM 561 C C . ILE A 1 70 ? 8.527 0.647 -12.663 1.00 97.88 70 ILE A C 1
ATOM 563 O O . ILE A 1 70 ? 8.296 0.945 -11.492 1.00 97.88 70 ILE A O 1
ATOM 567 N N . PHE A 1 71 ? 7.859 -0.316 -13.299 1.00 98.12 71 PHE A N 1
ATOM 568 C CA . PHE A 1 71 ? 6.798 -1.098 -12.675 1.00 98.12 71 PHE A CA 1
ATOM 569 C C . PHE A 1 71 ? 7.306 -1.886 -11.461 1.00 98.12 71 PHE A C 1
ATOM 571 O O . PHE A 1 71 ? 6.707 -1.812 -10.391 1.00 98.12 71 PHE A O 1
ATOM 578 N N . MET A 1 72 ? 8.444 -2.576 -11.587 1.00 97.62 72 MET A N 1
ATOM 579 C CA . MET A 1 72 ? 9.055 -3.319 -10.479 1.00 97.62 72 MET A CA 1
ATOM 580 C C . MET A 1 72 ? 9.409 -2.405 -9.299 1.00 97.62 72 MET A C 1
ATOM 582 O O . MET A 1 72 ? 9.123 -2.736 -8.150 1.00 97.62 72 MET A O 1
ATOM 586 N N . GLN A 1 73 ? 9.970 -1.225 -9.570 1.00 96.69 73 GLN A N 1
ATOM 587 C CA . GLN A 1 73 ? 10.277 -0.231 -8.535 1.00 96.69 73 GLN A CA 1
ATOM 588 C C . GLN A 1 73 ? 9.008 0.331 -7.879 1.00 96.69 73 GLN A C 1
ATOM 590 O O . GLN A 1 73 ? 8.952 0.490 -6.658 1.00 96.69 73 GLN A O 1
ATOM 595 N N . GLY A 1 74 ? 7.972 0.608 -8.675 1.00 97.75 74 GLY A N 1
ATOM 596 C CA . GLY A 1 74 ? 6.665 1.032 -8.177 1.00 97.75 74 GLY A CA 1
ATOM 597 C C . GLY A 1 74 ? 6.030 -0.023 -7.271 1.00 97.75 74 GLY A C 1
ATOM 598 O O . GLY A 1 74 ? 5.526 0.307 -6.198 1.00 97.75 74 GLY A O 1
ATOM 599 N N . TYR A 1 75 ? 6.134 -1.296 -7.654 1.00 97.94 75 TYR A N 1
ATOM 600 C CA . TYR A 1 75 ? 5.633 -2.421 -6.875 1.00 97.94 75 TYR A CA 1
ATOM 601 C C . TYR A 1 75 ? 6.338 -2.560 -5.520 1.00 97.94 75 TYR A C 1
ATOM 603 O O . TYR A 1 75 ? 5.675 -2.778 -4.508 1.00 97.94 75 TYR A O 1
ATOM 611 N N . GLU A 1 76 ? 7.661 -2.377 -5.454 1.00 96.50 76 GLU A N 1
ATOM 612 C CA . GLU A 1 76 ? 8.386 -2.395 -4.175 1.00 96.50 76 GLU A CA 1
ATOM 613 C C . GLU A 1 76 ? 7.914 -1.295 -3.218 1.00 96.50 76 GLU A C 1
ATOM 615 O O . GLU A 1 76 ? 7.745 -1.539 -2.021 1.00 96.50 76 GLU A O 1
ATOM 620 N N . ASN A 1 77 ? 7.668 -0.089 -3.733 1.00 96.94 77 ASN A N 1
ATOM 621 C CA . ASN A 1 77 ? 7.140 1.009 -2.925 1.00 96.94 77 ASN A CA 1
ATOM 622 C C . ASN A 1 77 ? 5.712 0.715 -2.456 1.00 96.94 77 ASN A C 1
ATOM 624 O O . ASN A 1 77 ? 5.401 0.882 -1.278 1.00 96.94 77 ASN A O 1
ATOM 628 N N . PHE A 1 78 ? 4.861 0.218 -3.353 1.00 97.81 78 PHE A N 1
ATOM 629 C CA . PHE A 1 78 ? 3.490 -0.155 -3.023 1.00 97.81 78 PHE A CA 1
ATOM 630 C C . PHE A 1 78 ? 3.429 -1.264 -1.968 1.00 97.81 78 PHE A C 1
ATOM 632 O O . PHE A 1 78 ? 2.634 -1.189 -1.033 1.00 97.81 78 PHE A O 1
ATOM 639 N N . ARG A 1 79 ? 4.319 -2.256 -2.059 1.00 98.12 79 ARG A N 1
ATOM 640 C CA . ARG A 1 79 ? 4.436 -3.327 -1.068 1.00 98.12 79 ARG A CA 1
ATOM 641 C C . ARG A 1 79 ? 4.760 -2.786 0.327 1.00 98.12 79 ARG A C 1
ATOM 643 O O . ARG A 1 79 ? 4.108 -3.189 1.284 1.00 98.12 79 ARG A O 1
ATOM 650 N N . LYS A 1 80 ? 5.702 -1.843 0.449 1.00 97.94 80 LYS A N 1
ATOM 651 C CA . LYS A 1 80 ? 6.017 -1.198 1.740 1.00 97.94 80 LYS A CA 1
ATOM 652 C C . LYS A 1 80 ? 4.797 -0.490 2.328 1.00 97.94 80 LYS A C 1
ATOM 654 O O . LYS A 1 80 ? 4.492 -0.674 3.499 1.00 97.94 80 LYS A O 1
ATOM 659 N N . ILE A 1 81 ? 4.051 0.242 1.499 1.00 97.75 81 ILE A N 1
ATOM 660 C CA . ILE A 1 81 ? 2.818 0.923 1.925 1.00 97.75 81 ILE A CA 1
ATOM 661 C C . ILE A 1 81 ? 1.771 -0.089 2.412 1.00 97.75 81 ILE A C 1
ATOM 663 O O . ILE A 1 81 ? 1.084 0.156 3.403 1.00 97.75 81 ILE A O 1
ATOM 667 N N . GLN A 1 82 ? 1.638 -1.241 1.750 1.00 97.75 82 GLN A N 1
ATOM 668 C CA . GLN A 1 82 ? 0.734 -2.296 2.212 1.00 97.75 82 GLN A CA 1
ATOM 669 C C . GLN A 1 82 ? 1.159 -2.870 3.566 1.00 97.75 82 GLN A C 1
ATOM 671 O O . GLN A 1 82 ? 0.310 -3.052 4.438 1.00 97.75 82 GLN A O 1
ATOM 676 N N . GLU A 1 83 ? 2.452 -3.129 3.756 1.00 97.94 83 GLU A N 1
ATOM 677 C CA . GLU A 1 83 ? 2.998 -3.612 5.027 1.00 97.94 83 GLU A CA 1
ATOM 678 C C . GLU A 1 83 ? 2.738 -2.596 6.157 1.00 97.94 83 GLU A C 1
ATOM 680 O O . GLU A 1 83 ? 2.208 -2.962 7.209 1.00 97.94 83 GLU A O 1
ATOM 685 N N . GLU A 1 84 ? 2.989 -1.307 5.914 1.00 98.12 84 GLU A N 1
ATOM 686 C CA . GLU A 1 84 ? 2.680 -0.215 6.848 1.00 98.12 84 GLU A CA 1
ATOM 687 C C . GLU A 1 84 ? 1.182 -0.122 7.160 1.00 98.12 84 GLU A C 1
ATOM 689 O O . GLU A 1 84 ? 0.795 -0.019 8.326 1.00 98.12 84 GLU A O 1
ATOM 694 N N . LYS A 1 85 ? 0.320 -0.221 6.141 1.00 98.19 85 LYS A N 1
ATOM 695 C CA . LYS A 1 85 ? -1.137 -0.227 6.315 1.00 98.19 85 LYS A CA 1
ATOM 696 C C . LYS A 1 85 ? -1.568 -1.370 7.231 1.00 98.19 85 LYS A C 1
ATOM 698 O O . LYS A 1 85 ? -2.346 -1.147 8.156 1.00 98.19 85 LYS A O 1
ATOM 703 N N . VAL A 1 86 ? -1.067 -2.584 7.007 1.00 98.44 86 VAL A N 1
ATOM 704 C CA . VAL A 1 86 ? -1.399 -3.751 7.840 1.00 98.44 86 VAL A CA 1
ATOM 705 C C . VAL A 1 86 ? -0.958 -3.534 9.288 1.00 98.44 86 VAL A C 1
ATOM 707 O O . VAL A 1 86 ? -1.745 -3.782 10.206 1.00 98.44 86 VAL A O 1
ATOM 710 N N . LEU A 1 87 ? 0.256 -3.021 9.507 1.00 98.44 87 LEU A N 1
ATOM 711 C CA . LEU A 1 87 ? 0.755 -2.695 10.846 1.00 98.44 87 LEU A CA 1
ATOM 712 C C . LEU A 1 87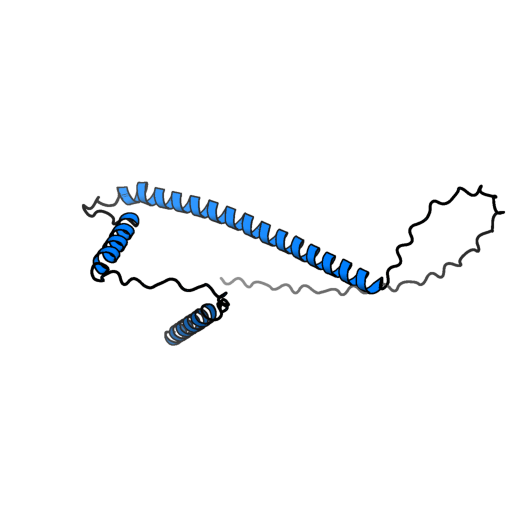 ? -0.101 -1.625 11.539 1.00 98.44 87 LEU A C 1
ATOM 714 O O . LEU A 1 87 ? -0.440 -1.764 12.719 1.00 98.44 87 LEU A O 1
ATOM 718 N N . LEU A 1 88 ? -0.508 -0.587 10.809 1.00 98.38 88 LEU A N 1
ATOM 719 C CA . LEU A 1 88 ? -1.366 0.473 11.329 1.00 98.38 88 LEU A CA 1
ATOM 720 C C . LEU A 1 88 ? -2.742 -0.069 11.735 1.00 98.38 88 LEU A C 1
ATOM 722 O O . LEU A 1 88 ? -3.215 0.214 12.833 1.00 98.38 88 LEU A O 1
ATOM 726 N N . PHE A 1 89 ? -3.358 -0.910 10.899 1.00 98.31 89 PHE A N 1
ATOM 727 C CA . PHE A 1 89 ? -4.627 -1.567 11.224 1.00 98.31 89 PHE A CA 1
ATOM 728 C C . PHE A 1 89 ? -4.515 -2.482 12.446 1.00 98.31 89 PHE A C 1
ATOM 730 O O . PHE A 1 89 ? -5.416 -2.497 13.288 1.00 98.31 89 PHE A O 1
ATOM 737 N N . ALA A 1 90 ? -3.417 -3.230 12.571 1.00 98.38 90 ALA A N 1
ATOM 738 C CA . ALA A 1 90 ? -3.164 -4.051 13.749 1.00 98.38 90 ALA A CA 1
ATOM 739 C C . ALA A 1 90 ? -3.066 -3.189 15.019 1.00 98.38 90 ALA A C 1
ATOM 741 O O . ALA A 1 90 ? -3.673 -3.519 16.038 1.00 98.38 90 ALA A O 1
ATOM 742 N N . THR A 1 91 ? -2.373 -2.052 14.933 1.00 98.44 91 THR A N 1
ATOM 743 C CA . THR A 1 91 ? -2.207 -1.102 16.042 1.00 98.44 91 THR A CA 1
ATOM 744 C C . THR A 1 91 ? -3.541 -0.479 16.441 1.00 98.44 91 THR A C 1
ATOM 746 O O . THR A 1 91 ? -3.915 -0.514 17.613 1.00 98.44 91 THR A O 1
ATOM 749 N N . LEU A 1 92 ? -4.307 0.005 15.462 1.00 98.44 92 LEU A N 1
ATOM 750 C CA . LEU A 1 92 ? -5.635 0.573 15.673 1.00 98.44 92 LEU A CA 1
ATOM 751 C C . LEU A 1 92 ? -6.573 -0.436 16.344 1.00 98.44 92 LEU A C 1
ATOM 753 O O . LEU A 1 92 ? -7.281 -0.101 17.290 1.00 98.44 92 LEU A O 1
ATOM 757 N N . LYS A 1 93 ? -6.552 -1.699 15.905 1.00 98.25 93 LYS A N 1
ATOM 758 C CA . LYS A 1 93 ? -7.362 -2.764 16.508 1.00 98.25 93 LYS A CA 1
ATOM 759 C C . LYS A 1 93 ? -7.009 -2.989 17.979 1.00 98.25 93 LYS A C 1
ATOM 761 O O . LYS A 1 93 ? -7.908 -3.238 18.781 1.00 98.25 93 LYS A O 1
ATOM 766 N N . THR A 1 94 ? -5.730 -2.916 18.336 1.00 98.38 94 THR A N 1
ATOM 767 C CA . THR A 1 94 ? -5.284 -3.013 19.732 1.00 98.38 94 THR A CA 1
ATOM 768 C C . THR A 1 94 ? -5.776 -1.820 20.546 1.00 98.38 94 THR A C 1
ATOM 770 O O . THR A 1 94 ? -6.405 -2.023 21.579 1.00 98.38 94 THR A O 1
ATOM 773 N N . GLN A 1 95 ? -5.616 -0.596 20.039 1.00 98.06 95 GLN A N 1
ATOM 774 C CA . GLN A 1 95 ? -6.089 0.620 20.711 1.00 98.06 95 GLN A CA 1
ATOM 775 C C . GLN A 1 95 ? -7.608 0.625 20.924 1.00 98.06 95 GLN A C 1
ATOM 777 O O . GLN A 1 95 ? -8.082 0.965 22.003 1.00 98.06 95 GLN A O 1
ATOM 782 N N . VAL A 1 96 ? -8.391 0.194 19.931 1.00 97.75 96 VAL A N 1
ATOM 783 C CA . VAL A 1 96 ? -9.853 0.076 20.067 1.00 97.75 96 VAL A CA 1
ATOM 784 C C . VAL A 1 96 ? -10.226 -0.921 21.165 1.00 97.75 96 VAL A C 1
ATOM 786 O O . VAL A 1 96 ? -11.133 -0.653 21.948 1.00 97.75 96 VAL A O 1
ATOM 789 N N . LYS A 1 97 ? -9.515 -2.051 21.269 1.00 97.56 97 LYS A N 1
ATOM 790 C CA . LYS A 1 97 ? -9.731 -3.018 22.356 1.00 97.56 97 LYS A CA 1
ATOM 791 C C . LYS A 1 97 ? -9.358 -2.449 23.721 1.00 97.56 97 LYS A C 1
ATOM 793 O O . LYS A 1 97 ? -10.049 -2.723 24.695 1.00 97.56 97 LYS A O 1
ATOM 798 N N . GLU A 1 98 ? -8.274 -1.686 23.805 1.00 97.38 98 GLU A N 1
ATOM 799 C CA . GLU A 1 98 ? -7.868 -1.018 25.044 1.00 97.38 98 GLU A CA 1
ATOM 800 C C . GLU A 1 98 ? -8.905 0.017 25.481 1.00 97.38 98 GLU A C 1
ATOM 802 O O . GLU A 1 98 ? -9.297 0.030 26.647 1.00 97.38 98 GLU A O 1
ATOM 807 N N . LEU A 1 99 ? -9.412 0.824 24.546 1.00 96.81 99 LEU A N 1
ATOM 808 C CA . LEU A 1 99 ? -10.503 1.762 24.800 1.00 96.81 99 LEU A CA 1
ATOM 809 C C . LEU A 1 99 ? -11.766 1.040 25.265 1.00 96.81 99 LEU A C 1
ATOM 811 O O . LEU A 1 99 ? -12.354 1.435 26.268 1.00 96.81 99 LEU A O 1
ATOM 815 N N . ASP A 1 100 ? -12.159 -0.039 24.591 1.00 95.50 100 ASP A N 1
ATOM 816 C CA . ASP A 1 100 ? -13.314 -0.836 25.000 1.00 95.50 100 ASP A CA 1
ATOM 817 C C . ASP A 1 100 ? -13.120 -1.422 26.406 1.00 95.50 100 ASP A C 1
ATOM 819 O O . ASP A 1 100 ? -14.020 -1.371 27.242 1.00 95.50 100 ASP A O 1
ATOM 823 N N . LEU A 1 101 ? -11.915 -1.888 26.738 1.00 95.62 101 LEU A N 1
ATOM 824 C CA . LEU A 1 101 ? -11.589 -2.378 28.075 1.00 95.62 101 LEU A CA 1
ATOM 825 C C . LEU A 1 101 ? -11.645 -1.262 29.130 1.00 95.62 101 LEU A C 1
ATOM 827 O O . LEU A 1 101 ? -12.187 -1.482 30.214 1.00 95.62 101 LEU A O 1
ATOM 831 N N . LEU A 1 102 ? -11.137 -0.064 28.831 1.00 95.69 102 LEU A N 1
ATOM 832 C CA . LEU A 1 102 ? -11.225 1.103 29.717 1.00 95.69 102 LEU A CA 1
ATOM 833 C C . LEU A 1 102 ? -12.683 1.514 29.952 1.00 95.69 102 LEU A C 1
ATOM 835 O O . LEU A 1 102 ? -13.098 1.700 31.098 1.00 95.69 102 LEU A O 1
ATOM 839 N N . ILE A 1 103 ? -13.482 1.584 28.887 1.00 92.44 103 ILE A N 1
ATOM 840 C CA . ILE A 1 103 ? -14.906 1.918 28.959 1.00 92.44 103 ILE A CA 1
ATOM 841 C C . ILE A 1 103 ? -15.653 0.855 29.768 1.00 92.44 103 ILE A C 1
ATOM 843 O O . ILE A 1 103 ? -16.385 1.177 30.704 1.00 92.44 103 ILE A O 1
ATOM 847 N N . THR A 1 104 ? -15.469 -0.422 29.439 1.00 90.88 104 THR A N 1
ATOM 848 C CA . THR A 1 104 ? -16.232 -1.509 30.058 1.00 90.88 104 THR A CA 1
ATOM 849 C C . THR A 1 104 ? -15.815 -1.816 31.490 1.00 90.88 104 THR A C 1
ATOM 851 O O . THR A 1 104 ? -16.690 -2.107 32.302 1.00 90.88 104 THR A O 1
ATOM 854 N N . ARG A 1 105 ? -14.520 -1.754 31.829 1.00 91.31 105 ARG A N 1
ATOM 855 C CA . ARG A 1 105 ? -14.036 -2.110 33.174 1.00 91.31 105 ARG A CA 1
ATOM 856 C C . ARG A 1 105 ? -13.972 -0.931 34.126 1.00 91.31 105 ARG A C 1
ATOM 858 O O . ARG A 1 105 ? -14.341 -1.081 35.287 1.00 91.31 105 ARG A O 1
ATOM 865 N N . GLN A 1 106 ? -13.452 0.206 33.669 1.00 90.00 106 GLN A N 1
ATOM 866 C CA . GLN A 1 106 ? -13.257 1.363 34.537 1.00 90.00 106 GLN A CA 1
ATOM 867 C C . GLN A 1 106 ? -14.492 2.250 34.489 1.00 90.00 106 GLN A C 1
ATOM 869 O O . GLN A 1 106 ? -15.164 2.414 35.502 1.00 90.00 106 GLN A O 1
ATOM 874 N N . LEU A 1 107 ? -14.849 2.753 33.306 1.00 88.38 107 LEU A N 1
ATOM 875 C CA . LEU A 1 107 ? -15.888 3.773 33.187 1.00 88.38 107 LEU A CA 1
ATOM 876 C C . LEU A 1 107 ? -17.255 3.249 33.649 1.00 88.38 107 LEU A C 1
ATOM 878 O O . LEU A 1 107 ? -17.866 3.833 34.536 1.00 88.38 107 LEU A O 1
ATOM 882 N N . LYS A 1 108 ? -17.702 2.085 33.164 1.00 86.12 108 LYS A N 1
ATOM 883 C CA . LYS A 1 108 ? -18.993 1.506 33.586 1.00 86.12 108 LYS A CA 1
ATOM 884 C C . LYS A 1 108 ? -19.102 1.227 35.091 1.00 86.12 108 LYS A C 1
ATOM 886 O O . LYS A 1 108 ? -20.217 1.138 35.588 1.00 86.12 108 LYS A O 1
ATOM 891 N N . LYS A 1 109 ? -17.986 1.080 35.817 1.00 87.88 109 LYS A N 1
ATOM 892 C CA . LYS A 1 109 ? -17.999 0.874 37.274 1.00 87.88 109 LYS A CA 1
ATOM 893 C C . LYS A 1 109 ? -18.303 2.164 38.038 1.00 87.88 109 LYS A C 1
ATOM 895 O O . LYS A 1 109 ? -18.933 2.106 39.088 1.00 87.88 109 LYS A O 1
ATOM 900 N N . TYR A 1 110 ? -17.837 3.306 37.535 1.00 88.00 110 TYR A N 1
ATOM 901 C CA . TYR A 1 110 ? -17.989 4.599 38.209 1.00 88.00 110 TYR A CA 1
ATOM 902 C C . TYR A 1 110 ? -19.271 5.340 37.826 1.00 88.00 110 TYR A C 1
ATOM 904 O O . TYR A 1 110 ? -19.669 6.261 38.535 1.00 88.00 110 TYR A O 1
ATOM 912 N N . PHE A 1 111 ? -19.928 4.950 36.733 1.00 82.06 111 PHE A N 1
ATOM 913 C CA . PHE A 1 111 ? -21.160 5.592 36.289 1.00 82.06 111 PHE A CA 1
ATOM 914 C C . PHE A 1 111 ? -22.396 4.826 36.775 1.00 82.06 111 PHE A C 1
ATOM 916 O O . PHE A 1 111 ? -22.447 3.599 36.647 1.00 82.06 111 PHE A O 1
ATOM 923 N N . PRO A 1 112 ? -23.421 5.522 37.302 1.00 82.50 112 PRO A N 1
ATOM 924 C CA . PRO A 1 112 ? -24.689 4.888 37.619 1.00 82.50 112 PRO A CA 1
ATOM 925 C C . PRO A 1 112 ? -25.295 4.316 36.336 1.00 82.50 112 PRO A C 1
ATOM 927 O O . PRO A 1 112 ? -25.334 4.982 35.299 1.00 82.50 112 PRO A O 1
ATOM 930 N N . GLN A 1 113 ? -25.773 3.073 36.399 1.00 77.38 113 GLN A N 1
ATOM 931 C CA . GLN A 1 113 ? -26.484 2.451 35.287 1.00 77.38 113 GLN A CA 1
ATOM 932 C C . GLN A 1 113 ? -27.832 3.162 35.121 1.00 77.38 113 GLN A C 1
ATOM 934 O O . GLN A 1 113 ? -28.818 2.839 35.781 1.00 77.38 113 GLN A O 1
ATOM 939 N N . GLY A 1 114 ? -27.855 4.199 34.284 1.00 73.19 114 GLY A N 1
ATOM 940 C CA . GLY A 1 114 ? -29.086 4.884 33.920 1.00 73.19 114 GLY A CA 1
ATOM 941 C C . GLY A 1 114 ? -30.057 3.918 33.236 1.00 73.19 114 GLY A C 1
ATOM 942 O O . GLY A 1 114 ? -29.647 2.995 32.539 1.00 73.19 114 GLY A O 1
ATOM 943 N N . LYS A 1 115 ? -31.365 4.154 33.388 1.00 77.94 115 LYS A N 1
ATOM 944 C CA . LYS A 1 115 ? -32.424 3.392 32.690 1.00 77.94 115 LYS A CA 1
ATOM 945 C C . LYS A 1 115 ? -32.486 3.685 31.180 1.00 77.94 115 LYS A C 1
ATOM 947 O O . LYS A 1 115 ? -33.312 3.111 30.475 1.00 77.94 115 LYS A O 1
ATOM 952 N N . LEU A 1 116 ? -31.651 4.605 30.694 1.00 68.62 116 LEU A N 1
ATOM 953 C CA . LEU A 1 116 ? -31.586 5.003 29.294 1.00 68.62 116 LEU A CA 1
ATOM 954 C C . LEU A 1 116 ? -30.843 3.926 28.505 1.00 68.62 116 LEU A C 1
ATOM 956 O O . LEU A 1 116 ? -29.673 3.641 28.761 1.00 68.62 116 LEU A O 1
ATOM 960 N N . ARG A 1 117 ? -31.536 3.312 27.544 1.00 71.75 117 ARG A N 1
ATOM 961 C CA . ARG A 1 117 ? -30.912 2.379 26.607 1.00 71.75 117 ARG A CA 1
ATOM 962 C C . ARG A 1 117 ? -30.002 3.173 25.675 1.00 71.75 117 ARG A C 1
ATOM 964 O O . ARG A 1 117 ? -30.428 4.171 25.099 1.00 71.75 117 ARG A O 1
ATOM 971 N N . ALA A 1 118 ? -28.751 2.739 25.549 1.00 72.06 118 ALA A N 1
ATOM 972 C CA . ALA A 1 118 ? -27.848 3.294 24.554 1.00 72.06 118 ALA A CA 1
ATOM 973 C C . ALA A 1 118 ? -28.402 2.952 23.170 1.00 72.06 118 ALA A C 1
ATOM 975 O O . ALA A 1 118 ? -28.540 1.773 22.849 1.00 72.06 118 ALA A O 1
ATOM 976 N N . VAL A 1 119 ? -28.721 3.974 22.376 1.00 74.50 119 VAL A N 1
ATOM 977 C CA . VAL A 1 119 ? -29.133 3.789 20.986 1.00 74.50 119 VAL A CA 1
ATOM 978 C C . VAL A 1 119 ? -27.944 3.195 20.241 1.00 74.50 119 VAL A C 1
ATOM 980 O O . VAL A 1 119 ? -26.910 3.843 20.065 1.00 74.50 119 VAL A O 1
ATOM 983 N N . THR A 1 120 ? -28.057 1.930 19.856 1.00 77.44 120 THR A N 1
ATOM 984 C CA . THR A 1 120 ? -26.994 1.268 19.104 1.00 77.44 120 THR A CA 1
ATOM 985 C C . THR A 1 120 ? -27.064 1.677 17.637 1.00 77.44 120 THR A C 1
ATOM 987 O O . THR A 1 120 ? -28.139 1.882 17.078 1.00 77.44 120 THR A O 1
ATOM 990 N N . ARG A 1 121 ? -25.911 1.759 16.964 1.00 73.81 121 ARG A N 1
ATOM 991 C CA . ARG A 1 121 ? -25.840 2.099 15.529 1.00 73.81 121 ARG A CA 1
ATOM 992 C C . ARG A 1 121 ? -26.680 1.151 14.656 1.00 73.81 121 ARG A C 1
ATOM 994 O O . ARG A 1 121 ? -27.202 1.548 13.623 1.00 73.81 121 ARG A O 1
ATOM 1001 N N . SER A 1 122 ? -26.857 -0.093 15.103 1.00 70.94 122 SER A N 1
ATOM 1002 C CA . SER A 1 122 ? -27.756 -1.087 14.506 1.00 70.94 122 SER A CA 1
ATOM 1003 C C . SER A 1 122 ? -29.244 -0.755 14.641 1.00 70.94 122 SER A C 1
ATOM 1005 O O . SER A 1 122 ? -30.027 -1.155 13.786 1.00 70.94 122 SER A O 1
ATOM 1007 N N . GLU A 1 123 ? -29.651 -0.060 15.703 1.00 70.00 123 GLU A N 1
ATOM 1008 C CA . GLU A 1 123 ? -31.032 0.404 15.882 1.00 70.00 123 GLU A CA 1
ATOM 1009 C C . GLU A 1 123 ? -31.303 1.660 15.048 1.00 70.00 123 GLU A C 1
ATOM 1011 O O . GLU A 1 123 ? -32.368 1.750 14.445 1.00 70.00 123 GLU A O 1
ATOM 1016 N N . GLN A 1 124 ? -30.320 2.559 14.908 1.00 72.19 124 GLN A N 1
ATOM 1017 C CA . GLN A 1 124 ? -30.423 3.730 14.019 1.00 72.19 124 GLN A CA 1
ATOM 1018 C C . GLN A 1 124 ? -30.621 3.317 12.558 1.00 72.19 124 GLN A C 1
ATOM 1020 O O . GLN A 1 124 ? -31.557 3.774 11.911 1.00 72.19 124 GLN A O 1
ATOM 1025 N N . PHE A 1 125 ? -29.821 2.363 12.072 1.00 70.06 125 PHE A N 1
ATOM 1026 C CA . PHE A 1 125 ? -29.953 1.854 10.703 1.00 70.06 125 PHE A CA 1
ATOM 1027 C C . PHE A 1 125 ? -31.306 1.185 10.427 1.00 70.06 125 PHE A C 1
ATOM 1029 O O . PHE A 1 125 ? -31.795 1.217 9.301 1.00 70.06 125 PHE A O 1
ATOM 1036 N N . LYS A 1 126 ? -31.920 0.552 11.433 1.00 75.62 126 LYS A N 1
ATOM 1037 C CA . LYS A 1 126 ? -33.254 -0.049 11.284 1.00 75.62 126 LYS A CA 1
ATOM 1038 C C . LYS A 1 126 ? -34.352 1.011 11.240 1.00 75.62 126 LYS A C 1
ATOM 1040 O O . LYS A 1 126 ? -35.289 0.853 10.467 1.00 75.62 126 LYS A O 1
ATOM 1045 N N . GLN A 1 127 ? -34.222 2.073 12.033 1.00 69.94 127 GLN A N 1
ATOM 1046 C CA . GLN A 1 127 ? -35.178 3.182 12.040 1.00 69.94 127 GLN A CA 1
ATOM 1047 C C . GLN A 1 127 ? -35.136 3.982 10.733 1.00 69.94 127 GLN A C 1
ATOM 1049 O O . GLN A 1 127 ? -36.190 4.267 10.177 1.00 69.94 127 GLN A O 1
ATOM 1054 N N . GLU A 1 128 ? -33.949 4.260 10.188 1.00 70.38 128 GLU A N 1
ATOM 1055 C CA . GLU A 1 128 ? -33.820 4.938 8.886 1.00 70.38 128 GLU A CA 1
ATOM 1056 C C . GLU A 1 128 ? -34.426 4.116 7.744 1.00 70.38 128 GLU A C 1
ATOM 1058 O O . GLU A 1 128 ? -35.098 4.657 6.868 1.00 70.38 128 GLU A O 1
ATOM 1063 N N . LYS A 1 129 ? -34.246 2.790 7.774 1.00 70.62 129 LYS A N 1
ATOM 1064 C CA . LYS A 1 129 ? -34.795 1.910 6.739 1.00 70.62 129 LYS A CA 1
ATOM 1065 C C . LYS A 1 129 ? -36.325 1.829 6.786 1.00 70.62 129 LYS A C 1
ATOM 1067 O O . LYS A 1 129 ? -36.960 1.796 5.740 1.00 70.62 129 LYS A O 1
ATOM 1072 N N . GLN A 1 130 ? -36.911 1.854 7.984 1.00 65.69 130 GLN A N 1
ATOM 1073 C CA . GLN A 1 130 ? -38.368 1.878 8.159 1.00 65.69 130 GLN A CA 1
ATOM 1074 C C . GLN A 1 130 ? -38.989 3.209 7.715 1.00 65.69 130 GLN A C 1
ATOM 1076 O O . GLN A 1 130 ? -40.053 3.202 7.107 1.00 65.69 130 GLN A O 1
ATOM 1081 N N . GLN A 1 131 ? -38.307 4.338 7.928 1.00 63.66 131 GLN A N 1
ATOM 1082 C CA . GLN A 1 131 ? -38.797 5.650 7.481 1.00 63.66 131 GLN A CA 1
ATOM 1083 C C . GLN A 1 131 ? -38.775 5.826 5.953 1.00 63.66 131 GLN A C 1
ATOM 1085 O O . GLN A 1 131 ? -39.559 6.606 5.418 1.00 63.66 131 GLN A O 1
ATOM 1090 N N . GLN A 1 132 ? -37.909 5.104 5.234 1.00 59.56 132 GLN A N 1
ATOM 1091 C CA . GLN A 1 132 ? -37.894 5.125 3.766 1.00 59.56 132 GLN A CA 1
ATOM 1092 C C . GLN A 1 132 ? -38.988 4.254 3.135 1.00 59.56 132 GLN A C 1
ATOM 1094 O O . GLN A 1 132 ? -39.492 4.604 2.071 1.00 59.56 132 GLN A O 1
ATOM 1099 N N . GLU A 1 133 ? -39.381 3.148 3.770 1.00 58.91 133 GLU A N 1
ATOM 1100 C CA . GLU A 1 133 ? -40.447 2.274 3.254 1.00 58.91 133 GLU A CA 1
ATOM 1101 C C . GLU A 1 133 ? -41.848 2.883 3.450 1.00 58.91 133 GLU A C 1
ATOM 1103 O O . GLU A 1 133 ? -42.722 2.683 2.610 1.00 58.91 133 GLU A O 1
ATOM 1108 N N . GLU A 1 134 ? -42.049 3.705 4.484 1.00 56.62 134 GLU A N 1
ATOM 1109 C CA . GLU A 1 134 ? -43.344 4.342 4.775 1.00 56.62 134 GLU A CA 1
ATOM 1110 C C . GLU A 1 134 ? -43.697 5.493 3.804 1.00 56.62 134 GLU A C 1
ATOM 1112 O O . GLU A 1 134 ? -44.854 5.897 3.708 1.00 56.62 134 GLU A O 1
ATOM 1117 N N . HIS A 1 135 ? -42.732 6.003 3.025 1.00 52.66 135 HIS A N 1
ATOM 1118 C CA . HIS A 1 135 ? -42.936 7.154 2.131 1.00 52.66 135 HIS A CA 1
ATOM 1119 C C . HIS A 1 135 ? -43.125 6.795 0.638 1.00 52.66 135 HIS A C 1
ATOM 1121 O O . HIS A 1 135 ? -43.231 7.698 -0.197 1.00 52.66 135 HIS A O 1
ATOM 1127 N N . VAL A 1 136 ? -43.183 5.502 0.280 1.00 54.81 136 VAL A N 1
ATOM 1128 C CA . VAL A 1 136 ? -43.294 5.028 -1.124 1.00 54.81 136 VAL A CA 1
ATOM 1129 C C . VAL A 1 136 ? -44.650 4.368 -1.443 1.00 54.81 136 VAL A C 1
ATOM 1131 O O . VAL A 1 136 ? -44.908 3.999 -2.587 1.00 54.81 136 VAL A O 1
ATOM 1134 N N . GLU A 1 137 ? -45.588 4.279 -0.498 1.00 51.44 137 GLU A N 1
ATOM 1135 C CA . GLU A 1 137 ? -46.874 3.593 -0.721 1.00 51.44 137 GLU A CA 1
ATOM 1136 C C . GLU A 1 137 ? -47.960 4.449 -1.409 1.00 51.44 137 GLU A C 1
ATOM 1138 O O . GLU A 1 137 ? -49.129 4.345 -1.064 1.00 51.44 137 GLU A O 1
ATOM 1143 N N . ILE A 1 138 ? -47.634 5.289 -2.402 1.00 53.69 138 ILE A N 1
ATOM 1144 C CA . ILE A 1 138 ? -48.653 5.828 -3.331 1.00 53.69 138 ILE A CA 1
ATOM 1145 C C . ILE A 1 138 ? -48.054 6.062 -4.730 1.00 53.69 138 ILE A C 1
ATOM 1147 O O . ILE A 1 138 ? -47.747 7.191 -5.106 1.00 53.69 138 ILE A O 1
ATOM 1151 N N . ALA A 1 139 ? -47.934 5.012 -5.548 1.00 51.28 139 ALA A N 1
ATOM 1152 C CA . ALA A 1 139 ? -47.961 5.154 -7.010 1.00 51.28 139 ALA A CA 1
ATOM 1153 C C . ALA A 1 139 ? -48.360 3.828 -7.695 1.00 51.28 139 ALA A C 1
ATOM 1155 O O . ALA A 1 139 ? -47.746 2.795 -7.421 1.00 51.28 139 ALA A O 1
ATOM 1156 N N . PRO A 1 140 ? -49.367 3.814 -8.593 1.00 55.38 140 PRO A N 1
ATOM 1157 C CA . PRO A 1 140 ? -49.746 2.612 -9.334 1.00 55.38 140 PRO A CA 1
ATOM 1158 C C . PRO A 1 140 ? -48.705 2.261 -10.420 1.00 55.38 140 PRO A C 1
ATOM 1160 O O . PRO A 1 140 ? -48.021 3.148 -10.935 1.00 55.38 140 PRO A O 1
ATOM 1163 N N . PRO A 1 141 ? -48.581 0.977 -10.811 1.00 53.84 141 PRO A N 1
ATOM 1164 C CA . PRO A 1 141 ? -47.539 0.522 -11.726 1.00 53.84 141 PRO A CA 1
ATOM 1165 C C . PRO A 1 141 ? -47.844 0.912 -13.180 1.00 53.84 141 PRO A C 1
ATOM 1167 O O . PRO A 1 141 ? -48.641 0.267 -13.865 1.00 53.84 141 PRO A O 1
ATOM 1170 N N . THR A 1 142 ? -47.156 1.934 -13.686 1.00 45.56 142 THR A N 1
ATOM 1171 C CA . THR A 1 142 ? -47.135 2.253 -15.118 1.00 45.56 142 THR A CA 1
ATOM 1172 C C . THR A 1 142 ? -46.208 1.277 -15.844 1.00 45.56 142 THR A C 1
ATOM 1174 O O . THR A 1 142 ? -44.989 1.308 -15.686 1.00 45.56 142 THR A O 1
ATOM 1177 N N . ARG A 1 143 ? -46.793 0.391 -16.656 1.00 53.78 143 ARG A N 1
ATOM 1178 C CA . ARG A 1 143 ? -46.070 -0.453 -17.618 1.00 53.78 143 ARG A CA 1
ATOM 1179 C C . ARG A 1 143 ? -45.500 0.427 -18.733 1.00 53.78 143 ARG A C 1
ATOM 1181 O O . ARG A 1 143 ? -46.272 1.060 -19.447 1.00 53.78 143 ARG A O 1
ATOM 1188 N N . VAL A 1 144 ? -44.185 0.405 -18.933 1.00 55.72 144 VAL A N 1
ATOM 1189 C CA . VAL A 1 144 ? -43.533 0.941 -20.140 1.00 55.72 144 VAL A CA 1
ATOM 1190 C C . VAL A 1 144 ? -42.812 -0.184 -20.895 1.00 55.72 144 VAL A C 1
ATOM 1192 O O . VAL A 1 144 ? -42.193 -1.038 -20.257 1.00 55.72 144 VAL A O 1
ATOM 1195 N N . PRO A 1 145 ? -42.935 -0.237 -22.236 1.00 55.91 145 PRO A N 1
ATOM 1196 C CA . PRO A 1 145 ? -42.390 -1.304 -23.068 1.00 55.91 145 PRO A CA 1
ATOM 1197 C C . PRO A 1 145 ? -40.880 -1.156 -23.301 1.00 55.91 145 PRO A C 1
ATOM 1199 O O . PRO A 1 145 ? -40.344 -0.057 -23.406 1.00 55.91 145 PRO A O 1
ATOM 1202 N N . VAL A 1 146 ? -40.217 -2.307 -23.414 1.00 54.81 146 VAL A N 1
ATOM 1203 C CA . VAL A 1 146 ? -38.788 -2.474 -23.700 1.00 54.81 146 VAL A CA 1
ATOM 1204 C C . VAL A 1 146 ? -38.479 -2.061 -25.144 1.00 54.81 146 VAL A C 1
ATOM 1206 O O . VAL A 1 146 ? -39.048 -2.620 -26.080 1.00 54.81 146 VAL A O 1
ATOM 1209 N N . THR A 1 147 ? -37.534 -1.138 -25.327 1.00 61.44 147 THR A N 1
ATOM 1210 C CA . THR A 1 147 ? -36.885 -0.836 -26.618 1.00 61.44 147 THR A CA 1
ATOM 1211 C C . THR A 1 147 ? -35.369 -1.081 -26.542 1.00 61.44 147 THR A C 1
ATOM 1213 O O . THR A 1 147 ? -34.810 -1.075 -25.444 1.00 61.44 147 THR A O 1
ATOM 1216 N N . PRO A 1 148 ? -34.701 -1.352 -27.682 1.00 58.25 148 PRO A N 1
ATOM 1217 C CA . PRO A 1 148 ? -33.399 -2.008 -27.717 1.00 58.25 148 PRO A CA 1
ATOM 1218 C C . PRO A 1 148 ? -32.217 -1.076 -27.412 1.00 58.25 148 PRO A C 1
ATOM 1220 O O . PRO A 1 148 ? -32.198 0.099 -27.768 1.00 58.25 148 PRO A O 1
ATOM 1223 N N . ILE A 1 149 ? -31.225 -1.674 -26.752 1.00 55.00 149 ILE A N 1
ATOM 1224 C CA . ILE A 1 149 ? -29.996 -1.099 -26.198 1.00 55.00 149 ILE A CA 1
ATOM 1225 C C . ILE A 1 149 ? -29.084 -0.563 -27.315 1.00 55.00 149 ILE A C 1
ATOM 1227 O O . ILE A 1 149 ? -28.590 -1.331 -28.139 1.00 55.00 149 ILE A O 1
ATOM 1231 N N . MET A 1 150 ? -28.808 0.743 -27.297 1.00 61.03 150 MET A N 1
ATOM 1232 C CA . MET A 1 150 ? -27.607 1.331 -27.905 1.00 61.03 150 MET A CA 1
ATOM 1233 C C . MET A 1 150 ? -26.507 1.452 -26.834 1.00 61.03 150 MET A C 1
ATOM 1235 O O . MET A 1 150 ? -26.837 1.663 -25.665 1.00 61.03 150 MET A O 1
ATOM 1239 N N . PRO A 1 151 ? -25.212 1.339 -27.190 1.00 56.62 151 PRO A N 1
ATOM 1240 C CA . PRO A 1 151 ? -24.125 1.538 -26.239 1.00 56.62 151 PRO A CA 1
ATOM 1241 C C . PRO A 1 151 ? -24.053 3.017 -25.838 1.00 56.62 151 PRO A C 1
ATOM 1243 O O . PRO A 1 151 ? -23.711 3.884 -26.641 1.00 56.62 151 PRO A O 1
ATOM 1246 N N . VAL A 1 152 ? -24.416 3.287 -24.585 1.00 59.03 152 VAL A N 1
ATOM 1247 C CA . VAL A 1 152 ? -24.235 4.578 -23.922 1.00 59.03 152 VAL A CA 1
ATOM 1248 C C . VAL A 1 152 ? -22.739 4.780 -23.698 1.00 59.03 152 VAL A C 1
ATOM 1250 O O . VAL A 1 152 ? -22.086 3.983 -23.031 1.00 59.03 152 VAL A O 1
ATOM 1253 N N . VAL A 1 153 ? -22.207 5.841 -24.297 1.00 62.25 153 VAL A N 1
ATOM 1254 C CA . VAL A 1 153 ? -20.891 6.399 -23.983 1.00 62.25 153 VAL A CA 1
ATOM 1255 C C . VAL A 1 153 ? -20.959 6.927 -22.548 1.00 62.25 153 VAL A C 1
ATOM 1257 O O . VAL A 1 153 ? -21.748 7.829 -22.271 1.00 62.25 153 VAL A O 1
ATOM 1260 N N . GLU A 1 154 ? -20.184 6.337 -21.636 1.00 65.81 154 GLU A N 1
ATOM 1261 C CA . GLU A 1 154 ? -19.987 6.855 -20.277 1.00 65.81 154 GLU A CA 1
ATOM 1262 C C . GLU A 1 154 ? -19.364 8.262 -20.351 1.00 65.81 154 GLU A C 1
ATOM 1264 O O . GLU A 1 154 ? -18.289 8.411 -20.940 1.00 65.81 154 GLU A O 1
ATOM 1269 N N . PRO A 1 155 ? -19.993 9.309 -19.787 1.00 60.03 155 PRO A N 1
ATOM 1270 C CA . PRO A 1 155 ? -19.305 10.570 -19.561 1.00 60.03 155 PRO A CA 1
ATOM 1271 C C . PRO A 1 155 ? -18.301 10.393 -18.413 1.00 60.03 155 PRO A C 1
ATOM 1273 O O . PRO A 1 155 ? -18.640 9.876 -17.348 1.00 60.03 155 PRO A O 1
ATOM 1276 N N . GLU A 1 156 ? -17.057 10.810 -18.643 1.00 64.62 156 GLU A N 1
ATOM 1277 C CA . GLU A 1 156 ? -15.982 10.784 -17.649 1.00 64.62 156 GLU A CA 1
ATOM 1278 C C . GLU A 1 156 ? -16.381 11.523 -16.350 1.00 64.62 156 GLU A C 1
ATOM 1280 O O . GLU A 1 156 ? -17.007 12.585 -16.417 1.00 64.62 156 GLU A O 1
ATOM 1285 N N . PRO A 1 157 ? -15.982 11.027 -15.160 1.00 60.72 157 PRO A N 1
ATOM 1286 C CA . PRO A 1 157 ? -16.225 11.685 -13.878 1.00 60.72 157 PRO A CA 1
ATOM 1287 C C . PRO A 1 157 ? -15.244 12.849 -13.678 1.00 60.72 157 PRO A C 1
ATOM 1289 O O . PRO A 1 157 ? -14.348 12.813 -12.837 1.00 60.72 157 PRO A O 1
ATOM 1292 N N . VAL A 1 158 ? -15.392 13.901 -14.475 1.00 61.09 158 VAL A N 1
ATOM 1293 C CA . VAL A 1 158 ? -14.680 15.163 -14.282 1.00 61.09 158 VAL A CA 1
ATOM 1294 C C . VAL A 1 158 ? -15.695 16.131 -13.700 1.00 61.09 158 VAL A C 1
ATOM 1296 O O . VAL A 1 158 ? -16.409 16.746 -14.475 1.00 61.09 158 VAL A O 1
ATOM 1299 N N . ASN A 1 159 ? -15.838 16.192 -12.368 1.00 64.12 159 ASN A N 1
ATOM 1300 C CA . ASN A 1 159 ? -16.282 17.410 -11.656 1.00 64.12 159 ASN A CA 1
ATOM 1301 C C . ASN A 1 159 ? -16.373 17.284 -10.127 1.00 64.12 159 ASN A C 1
ATOM 1303 O O . ASN A 1 159 ? -16.276 18.306 -9.458 1.00 64.12 159 ASN A O 1
ATOM 1307 N N . GLU A 1 160 ? -16.465 16.087 -9.542 1.00 81.06 160 GLU A N 1
ATOM 1308 C CA . GLU A 1 160 ? -16.612 15.971 -8.076 1.00 81.06 160 GLU A CA 1
ATOM 1309 C C . GLU A 1 160 ? -15.375 16.476 -7.309 1.00 81.06 160 GLU A C 1
ATOM 1311 O O . GLU A 1 160 ? -15.493 17.114 -6.266 1.00 81.06 160 GLU A O 1
ATOM 1316 N N . LEU A 1 161 ? -14.167 16.248 -7.841 1.00 81.38 161 LEU A N 1
ATOM 1317 C CA . LEU A 1 161 ? -12.932 16.726 -7.206 1.00 81.38 161 LEU A CA 1
ATOM 1318 C C . LEU A 1 161 ? -12.794 18.254 -7.249 1.00 81.38 161 LEU A C 1
ATOM 1320 O O . LEU A 1 161 ? -12.363 18.843 -6.262 1.00 81.38 161 LEU A O 1
ATOM 1324 N N . ASN A 1 162 ? -13.206 18.897 -8.345 1.00 82.44 162 ASN A N 1
ATOM 1325 C CA . ASN A 1 162 ? -13.165 20.358 -8.463 1.00 82.44 162 ASN A CA 1
ATOM 1326 C C . ASN A 1 162 ? -14.168 21.029 -7.513 1.00 82.44 162 ASN A C 1
ATOM 1328 O O . ASN A 1 162 ? -13.870 22.073 -6.935 1.00 82.44 162 ASN A O 1
ATOM 1332 N N . GLU A 1 163 ? -15.343 20.424 -7.321 1.00 86.62 163 GLU A N 1
ATOM 1333 C CA . GLU A 1 163 ? -16.326 20.907 -6.347 1.00 86.62 163 GLU A CA 1
ATOM 1334 C C . GLU A 1 163 ? -15.792 20.811 -4.914 1.00 86.62 163 GLU A C 1
ATOM 1336 O O . GLU A 1 163 ? -15.925 21.761 -4.140 1.00 86.62 163 GLU A O 1
ATOM 1341 N N . LEU A 1 164 ? -15.126 19.703 -4.572 1.00 88.44 164 LEU A N 1
ATOM 1342 C CA . LEU A 1 164 ? -14.498 19.531 -3.260 1.00 88.44 164 LEU A CA 1
ATOM 1343 C C . LEU A 1 164 ? -13.339 20.516 -3.033 1.00 88.44 164 LEU A C 1
ATOM 1345 O O . LEU A 1 164 ? -13.207 21.048 -1.930 1.00 88.44 164 LEU A O 1
ATOM 1349 N N . GLU A 1 165 ? -12.526 20.809 -4.052 1.00 88.94 165 GLU A N 1
ATOM 1350 C CA . GLU A 1 165 ? -11.463 21.822 -3.961 1.00 88.94 165 GLU A CA 1
ATOM 1351 C C . GLU A 1 165 ? -12.029 23.233 -3.748 1.00 88.94 165 GLU A C 1
ATOM 1353 O O . GLU A 1 165 ? -11.546 23.956 -2.874 1.00 88.94 165 GLU A O 1
ATOM 1358 N N . SER A 1 166 ? -13.099 23.596 -4.463 1.00 90.94 166 SER A N 1
ATOM 1359 C CA . SER A 1 166 ? -13.783 24.881 -4.270 1.00 90.94 166 SER A CA 1
ATOM 1360 C C . SER A 1 166 ? -14.354 25.015 -2.856 1.00 90.94 166 SER A C 1
ATOM 1362 O O . SER A 1 166 ? -14.195 26.055 -2.220 1.00 90.94 166 SER A O 1
ATOM 1364 N N . GLN A 1 167 ? -14.988 23.960 -2.333 1.00 92.12 167 GLN A N 1
ATOM 1365 C CA . GLN A 1 167 ? -15.551 23.965 -0.978 1.00 92.12 167 GLN A CA 1
ATOM 1366 C C . GLN A 1 167 ? -14.470 24.103 0.099 1.00 92.12 167 GLN A C 1
ATOM 1368 O O . GLN A 1 167 ? -14.654 24.826 1.079 1.00 92.12 167 GLN A O 1
ATOM 1373 N N . LEU A 1 168 ? -13.328 23.433 -0.071 1.00 95.12 168 LEU A N 1
ATOM 1374 C CA . LEU A 1 168 ? -12.206 23.552 0.860 1.00 95.12 168 LEU A CA 1
ATOM 1375 C C . LEU A 1 168 ? -11.597 24.957 0.843 1.00 95.12 168 LEU A C 1
ATOM 1377 O O . LEU A 1 168 ? -11.264 25.486 1.905 1.00 95.12 168 LEU A O 1
ATOM 1381 N N . GLN A 1 169 ? -11.501 25.574 -0.334 1.00 94.50 169 GLN A N 1
ATOM 1382 C CA . GLN A 1 169 ? -10.998 26.937 -0.481 1.00 94.50 169 GLN A CA 1
ATOM 1383 C C . GLN A 1 169 ? -11.916 27.967 0.200 1.00 94.50 169 GLN A C 1
ATOM 1385 O O . GLN A 1 169 ? -11.432 28.869 0.891 1.00 94.50 169 GLN A O 1
ATOM 1390 N N . ASP A 1 170 ? -13.236 27.796 0.089 1.00 95.06 170 ASP A N 1
ATOM 1391 C CA . ASP A 1 170 ? -14.209 28.637 0.791 1.00 95.06 170 ASP A CA 1
ATOM 1392 C C . ASP A 1 170 ? -14.072 28.510 2.314 1.00 95.06 170 ASP A C 1
ATOM 1394 O O . ASP A 1 170 ? -14.035 29.523 3.020 1.00 95.06 170 ASP A O 1
ATOM 1398 N N . ILE A 1 171 ? -13.915 27.289 2.836 1.00 92.50 171 ILE A N 1
ATOM 1399 C CA . ILE A 1 171 ? -13.701 27.049 4.273 1.00 92.50 171 ILE A CA 1
ATOM 1400 C C . ILE A 1 171 ? -12.396 27.700 4.753 1.00 92.50 171 ILE A C 1
ATOM 1402 O O . ILE A 1 171 ? -12.367 28.323 5.817 1.00 92.50 171 ILE A O 1
ATOM 1406 N N . GLU A 1 172 ? -11.316 27.594 3.976 1.00 92.25 172 GLU A N 1
ATOM 1407 C CA . GLU A 1 172 ? -10.035 28.220 4.310 1.00 92.25 172 GLU A CA 1
ATOM 1408 C C . GLU A 1 172 ? -10.155 29.749 4.382 1.00 92.25 172 GLU A C 1
ATOM 1410 O O . GLU A 1 172 ? -9.658 30.366 5.329 1.00 92.25 172 GLU A O 1
ATOM 1415 N N . SER A 1 173 ? -10.882 30.359 3.442 1.00 92.25 173 SER A N 1
ATOM 1416 C CA . SER A 1 173 ? -11.130 31.804 3.439 1.00 92.25 173 SER A CA 1
ATOM 1417 C C . SER A 1 173 ? -11.923 32.264 4.671 1.00 92.25 173 SER A C 1
ATOM 1419 O O . SER A 1 173 ? -11.591 33.280 5.288 1.00 92.25 173 SER A O 1
ATOM 1421 N N . GLN A 1 174 ? -12.927 31.488 5.098 1.00 88.56 174 GLN A N 1
ATOM 1422 C CA . GLN A 1 174 ? -13.716 31.787 6.294 1.00 88.56 174 GLN A CA 1
ATOM 1423 C C . GLN A 1 174 ? -12.863 31.709 7.562 1.00 88.56 174 GLN A C 1
ATOM 1425 O O . GLN A 1 174 ? -12.960 32.582 8.422 1.00 88.56 174 GLN A O 1
ATOM 1430 N N . LEU A 1 175 ? -11.985 30.708 7.667 1.00 88.50 175 LEU A N 1
ATOM 1431 C CA . LEU A 1 175 ? -11.100 30.554 8.823 1.00 88.50 175 LEU A CA 1
ATOM 1432 C C . LEU A 1 175 ? -10.023 31.643 8.900 1.00 88.50 175 LEU A C 1
ATOM 1434 O O . LEU A 1 175 ? -9.656 32.045 10.005 1.00 88.50 175 LEU A O 1
ATOM 1438 N N . GLN A 1 176 ? -9.529 32.141 7.763 1.00 85.44 176 GLN A N 1
ATOM 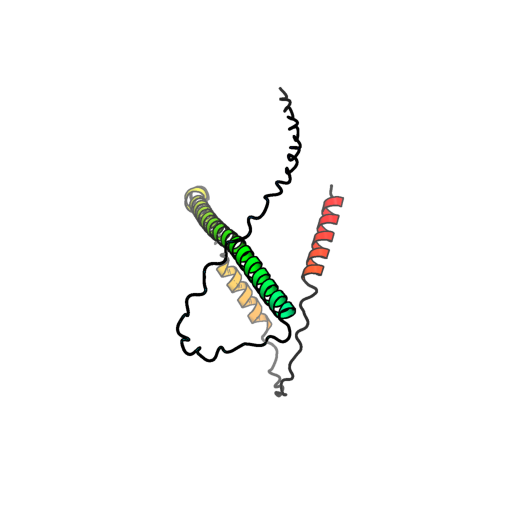1439 C CA . GLN A 1 176 ? -8.586 33.264 7.747 1.00 85.44 176 GLN A CA 1
ATOM 1440 C C . GLN A 1 176 ? -9.231 34.577 8.207 1.00 85.44 176 GLN A C 1
ATOM 1442 O O . GLN A 1 176 ? -8.566 35.361 8.874 1.00 85.44 176 GLN A O 1
ATOM 1447 N N . ASN A 1 177 ? -10.518 34.793 7.920 1.00 76.50 177 ASN A N 1
ATOM 1448 C CA . ASN A 1 177 ? -11.239 36.011 8.311 1.00 76.50 177 ASN A CA 1
ATOM 1449 C C . ASN A 1 177 ? -11.683 36.038 9.786 1.00 76.50 177 ASN A C 1
ATOM 1451 O O . ASN A 1 177 ? -12.063 37.091 10.292 1.00 76.50 177 ASN A O 1
ATOM 1455 N N . ILE A 1 178 ? -11.664 34.895 10.476 1.00 80.94 178 ILE A N 1
ATOM 1456 C CA . ILE A 1 178 ? -12.019 34.778 11.904 1.00 80.94 178 ILE A CA 1
ATOM 1457 C C . ILE A 1 178 ? -10.791 35.000 12.814 1.00 80.94 178 ILE A C 1
ATOM 1459 O O . ILE A 1 178 ? -10.925 35.066 14.038 1.00 80.94 178 ILE A O 1
ATOM 1463 N N . ARG A 1 179 ? -9.591 35.122 12.235 1.00 51.97 179 ARG A N 1
ATOM 1464 C CA . ARG A 1 179 ? -8.325 35.284 12.957 1.00 51.97 179 ARG A CA 1
ATOM 1465 C C . ARG A 1 179 ? -7.841 36.729 12.964 1.00 51.97 179 ARG A C 1
ATOM 1467 O O . ARG A 1 179 ? -7.293 37.123 14.018 1.00 51.97 179 ARG A O 1
#